Protein AF-A0A9X3PH48-F1 (afdb_monomer_lite)

Organism: NCBI:txid256034

Sequence (112 aa):
MTWWCRNSWGGSKFIERLAETASEAGARFCEVYLLDDRASIVRRFTERTRLAADPTHVDAGETLRDGEAGLTAYVDRIEELARLRPHATAIDCTPGDVEGTFRRLVGALDGE

Radius of gyration: 16.87 Å; chains: 1; bounding box: 32×38×45 Å

Foldseek 3Di:
DPPPPPDPDCPPVNLVVVCVVCVVVVHDDAAEAEDEDLVVQLVVQVVVVVVVPPPVNCVVVVVPPVRSVSSVVVNVVSVVVCVVCVRHHYFYDDPPPPVVSVVSVVCVVVVD

pLDDT: mean 74.16, std 17.78, range [25.83, 96.69]

Secondary structure (DSSP, 8-state):
---SSSS-S--HHHHHHHHHHHHHTTPPP--EEEE--HHHHHHHHHHHHHHTTSGGGHHHHHTTTTTHHHHHHHHHHHHHHHHT-TTSEEEE--TT-HHHHHHHHHHHHH--

S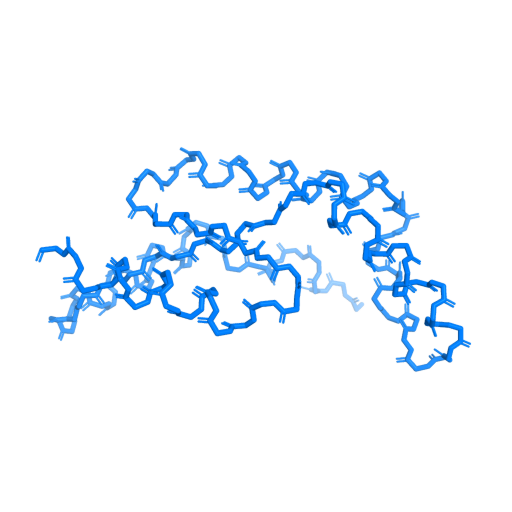tructure (mmCIF, N/CA/C/O backbone):
data_AF-A0A9X3PH48-F1
#
_entry.id   AF-A0A9X3PH48-F1
#
loop_
_atom_site.group_PDB
_atom_site.id
_atom_site.type_symbol
_atom_site.label_atom_id
_atom_site.label_alt_id
_atom_site.label_comp_id
_atom_site.label_asym_id
_atom_site.label_entity_id
_atom_site.label_seq_id
_atom_site.pdbx_PDB_ins_code
_atom_site.Cartn_x
_atom_site.Cartn_y
_atom_site.Cartn_z
_atom_site.occupancy
_atom_site.B_iso_or_equiv
_atom_site.auth_seq_id
_atom_site.auth_comp_id
_atom_site.auth_asym_id
_atom_site.auth_atom_id
_atom_site.pdbx_PDB_model_num
ATOM 1 N N . MET A 1 1 ? 14.692 26.455 -3.668 1.00 34.81 1 MET A N 1
ATOM 2 C CA . MET A 1 1 ? 13.354 25.829 -3.740 1.00 34.81 1 MET A CA 1
ATOM 3 C C . MET A 1 1 ? 13.558 24.332 -3.510 1.00 34.81 1 MET A C 1
ATOM 5 O O . MET A 1 1 ? 13.591 23.550 -4.440 1.00 34.81 1 MET A O 1
ATOM 9 N N . THR A 1 2 ? 13.878 23.964 -2.266 1.00 30.41 2 THR A N 1
ATOM 10 C CA . THR A 1 2 ? 14.633 22.730 -1.929 1.00 30.41 2 THR A CA 1
ATOM 11 C C . THR A 1 2 ? 13.962 21.931 -0.805 1.00 30.41 2 THR A C 1
ATOM 13 O O . THR A 1 2 ? 14.584 21.109 -0.144 1.00 30.41 2 THR A O 1
ATOM 16 N N . TRP A 1 3 ? 12.679 22.203 -0.564 1.00 25.83 3 TRP A N 1
ATOM 17 C CA . TRP A 1 3 ? 11.931 21.696 0.589 1.00 25.83 3 TRP A CA 1
ATOM 18 C C . TRP A 1 3 ? 11.192 20.372 0.328 1.00 25.83 3 TRP A C 1
ATOM 20 O O . TRP A 1 3 ? 10.769 19.717 1.274 1.00 25.83 3 TRP A O 1
ATOM 30 N N . TRP A 1 4 ? 11.066 19.951 -0.934 1.00 29.98 4 TRP A N 1
ATOM 31 C CA . TRP A 1 4 ? 10.192 18.838 -1.328 1.00 29.98 4 TRP A CA 1
ATOM 32 C C . TRP A 1 4 ? 10.828 17.442 -1.247 1.00 29.98 4 TRP A C 1
ATOM 34 O O . TRP A 1 4 ? 10.103 16.475 -1.054 1.00 29.98 4 TRP A O 1
ATOM 44 N N . CYS A 1 5 ? 12.160 17.310 -1.295 1.00 30.89 5 CYS A N 1
ATOM 45 C CA . CYS A 1 5 ? 12.820 15.991 -1.282 1.00 30.89 5 CYS A CA 1
ATOM 46 C C . CYS A 1 5 ? 13.202 15.459 0.105 1.00 30.89 5 CYS A C 1
ATOM 48 O O . CYS A 1 5 ? 13.747 14.362 0.194 1.00 30.89 5 CYS A O 1
ATOM 50 N N . ARG A 1 6 ? 12.965 16.202 1.196 1.00 36.66 6 ARG A N 1
ATOM 51 C CA . ARG A 1 6 ? 13.433 15.760 2.522 1.00 36.66 6 ARG A CA 1
ATOM 52 C C . ARG A 1 6 ? 12.369 15.059 3.374 1.00 36.66 6 ARG A C 1
ATOM 54 O O . ARG A 1 6 ? 12.775 14.361 4.290 1.00 36.66 6 ARG A O 1
ATOM 61 N N . ASN A 1 7 ? 11.065 15.192 3.076 1.00 38.19 7 ASN A N 1
ATOM 62 C CA . ASN A 1 7 ? 10.007 14.809 4.032 1.00 38.19 7 ASN A CA 1
ATOM 63 C C . ASN A 1 7 ? 8.649 14.295 3.471 1.00 38.19 7 ASN A C 1
ATOM 65 O O . ASN A 1 7 ? 7.704 14.202 4.249 1.00 38.19 7 ASN A O 1
ATOM 69 N N . SER A 1 8 ? 8.482 13.973 2.182 1.00 37.25 8 SER A N 1
ATOM 70 C CA . SER A 1 8 ? 7.135 13.818 1.574 1.00 37.25 8 SER A CA 1
ATOM 71 C C . SER A 1 8 ? 6.715 12.405 1.145 1.00 37.25 8 SER A C 1
ATOM 73 O O . SER A 1 8 ? 5.915 12.250 0.229 1.00 37.25 8 SER A O 1
ATOM 75 N N . TRP A 1 9 ? 7.165 11.368 1.845 1.00 41.81 9 TRP A N 1
ATOM 76 C CA . TRP A 1 9 ? 6.382 10.133 1.954 1.00 41.81 9 TRP A CA 1
ATOM 77 C C . TRP A 1 9 ? 6.174 9.891 3.440 1.00 41.81 9 TRP A C 1
ATOM 79 O O . TRP A 1 9 ? 7.140 9.956 4.199 1.00 41.81 9 TRP A O 1
ATOM 89 N N . GLY A 1 10 ? 4.923 9.703 3.862 1.00 49.47 10 GLY A N 1
ATOM 90 C CA . GLY A 1 10 ? 4.565 9.447 5.254 1.00 49.47 10 GLY A CA 1
ATOM 91 C C . GLY A 1 10 ? 5.413 8.312 5.817 1.00 49.47 10 GLY A C 1
ATOM 92 O O . GLY A 1 10 ? 5.171 7.148 5.526 1.00 49.47 10 GLY A O 1
ATOM 93 N N . GLY A 1 11 ? 6.463 8.660 6.562 1.00 62.28 11 GLY A N 1
ATOM 94 C CA . GLY A 1 11 ? 7.378 7.678 7.132 1.00 62.28 11 GLY A CA 1
ATOM 95 C C . GLY A 1 11 ? 6.695 6.840 8.210 1.00 62.28 11 GLY A C 1
ATOM 96 O O . GLY A 1 11 ? 5.569 7.135 8.605 1.00 62.28 11 GLY A O 1
ATOM 97 N N . SER A 1 12 ? 7.411 5.851 8.753 1.00 68.06 12 SER A N 1
ATOM 98 C CA . SER A 1 12 ? 6.937 4.991 9.856 1.00 68.06 12 SER A CA 1
ATOM 99 C C . SER A 1 12 ? 6.201 5.777 10.950 1.00 68.06 12 SER A C 1
ATOM 101 O O . SER A 1 12 ? 5.090 5.417 11.318 1.00 68.06 12 SER A O 1
ATOM 103 N N . LYS A 1 13 ? 6.749 6.935 11.351 1.00 75.81 13 LYS A N 1
ATOM 104 C CA . LYS A 1 13 ? 6.157 7.840 12.352 1.00 75.81 13 LYS A CA 1
ATOM 105 C C . LYS A 1 13 ? 4.798 8.427 11.966 1.00 75.81 13 LYS A C 1
ATOM 107 O O . LYS A 1 13 ? 3.973 8.685 12.831 1.00 75.81 13 LYS A O 1
ATOM 112 N N . PHE A 1 14 ? 4.569 8.696 10.684 1.00 82.25 14 PHE A N 1
ATOM 113 C CA . PHE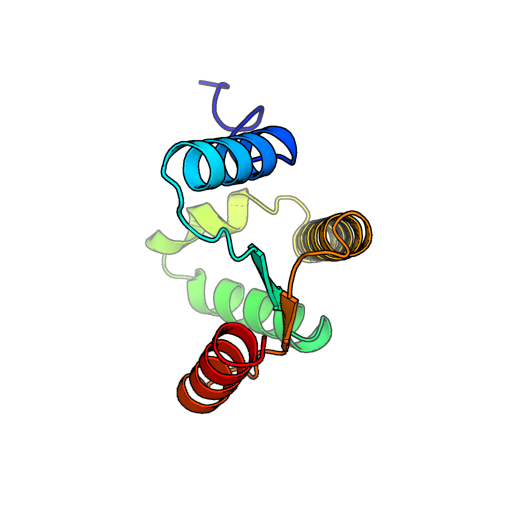 A 1 14 ? 3.273 9.180 10.211 1.00 82.25 14 PHE A CA 1
ATOM 114 C C . PHE A 1 14 ? 2.227 8.066 10.270 1.00 82.25 14 PHE A C 1
ATOM 116 O O . PHE A 1 14 ? 1.126 8.291 10.759 1.00 82.25 14 PHE A O 1
ATOM 123 N N . ILE A 1 15 ? 2.596 6.859 9.835 1.00 81.81 15 ILE A N 1
ATOM 124 C CA . ILE A 1 15 ? 1.722 5.683 9.895 1.00 81.81 15 ILE A CA 1
ATOM 125 C C . ILE A 1 15 ? 1.407 5.331 11.357 1.00 81.81 15 ILE A C 1
ATOM 127 O O . ILE A 1 15 ? 0.253 5.102 11.700 1.00 81.81 15 ILE A O 1
ATOM 131 N N . GLU A 1 16 ? 2.410 5.375 12.238 1.00 85.69 16 GLU A N 1
ATOM 132 C CA . GLU A 1 16 ? 2.241 5.232 13.691 1.00 85.69 16 GLU A CA 1
ATOM 133 C C . GLU A 1 16 ? 1.258 6.269 14.241 1.00 85.69 16 GLU A C 1
ATOM 135 O O . GLU A 1 16 ? 0.328 5.912 14.959 1.00 85.69 16 GLU A O 1
ATOM 140 N N . ARG A 1 17 ? 1.388 7.540 13.840 1.00 89.31 17 ARG A N 1
ATOM 141 C CA . ARG A 1 17 ? 0.473 8.589 14.298 1.00 89.31 17 ARG A CA 1
ATOM 142 C C . ARG A 1 17 ? -0.963 8.378 13.813 1.00 89.31 17 ARG A C 1
ATOM 144 O O . ARG A 1 17 ? -1.901 8.694 14.544 1.00 89.31 17 ARG A O 1
ATOM 151 N N . LEU A 1 18 ? -1.154 7.857 12.601 1.00 89.50 18 LEU A N 1
ATOM 152 C CA . LEU A 1 18 ? -2.481 7.490 12.099 1.00 89.50 18 LEU A CA 1
ATOM 153 C C . LEU A 1 18 ? -3.085 6.333 12.903 1.00 89.50 18 LEU A C 1
ATOM 155 O O . LEU A 1 18 ? -4.263 6.399 13.251 1.00 89.50 18 LEU A O 1
ATOM 159 N N . ALA A 1 19 ? -2.283 5.321 13.240 1.00 88.88 19 ALA A N 1
ATOM 160 C CA . ALA A 1 19 ? -2.713 4.204 14.075 1.00 88.88 19 ALA A CA 1
ATOM 161 C C . ALA A 1 19 ? -3.105 4.664 15.490 1.00 88.88 19 ALA A C 1
ATOM 163 O O . ALA A 1 19 ? -4.171 4.294 15.980 1.00 88.88 19 ALA A O 1
ATOM 164 N N . GLU A 1 20 ? -2.301 5.534 16.112 1.00 92.56 20 GLU A N 1
ATOM 165 C CA . GLU A 1 20 ? -2.634 6.166 17.396 1.00 92.56 20 GLU A CA 1
ATOM 166 C C . GLU A 1 20 ? -3.950 6.941 17.310 1.00 92.56 20 GLU A C 1
ATOM 168 O O . GLU A 1 20 ? -4.840 6.743 18.131 1.00 92.56 20 GLU A O 1
ATOM 173 N N . THR A 1 21 ? -4.110 7.775 16.280 1.00 94.88 21 THR A N 1
ATOM 174 C CA . THR A 1 21 ? -5.318 8.595 16.097 1.00 94.88 21 THR A CA 1
ATOM 175 C C . THR A 1 21 ? -6.566 7.727 15.916 1.00 94.88 21 THR A C 1
ATOM 177 O O . THR A 1 21 ? -7.618 8.026 16.477 1.00 94.88 21 THR A O 1
ATOM 180 N N . ALA A 1 22 ? -6.465 6.636 15.153 1.00 92.81 22 ALA A N 1
ATOM 181 C CA . ALA A 1 22 ? -7.558 5.683 15.001 1.00 92.81 22 ALA A CA 1
ATOM 182 C C . ALA A 1 22 ? -7.912 5.029 16.345 1.00 92.81 22 ALA A C 1
ATOM 184 O O . ALA A 1 22 ? -9.085 4.994 16.712 1.00 92.81 22 ALA A O 1
ATOM 185 N N . SER A 1 23 ? -6.905 4.604 17.116 1.00 92.69 23 SER A N 1
ATOM 186 C CA . SER A 1 23 ? -7.106 4.032 18.449 1.00 92.69 23 SER A CA 1
ATOM 187 C C . SER A 1 23 ? -7.759 5.022 19.418 1.00 92.69 23 SER A C 1
ATOM 189 O O . SER A 1 23 ? -8.669 4.639 20.149 1.00 92.69 23 SER A O 1
ATOM 191 N N . GLU A 1 24 ? -7.331 6.288 19.425 1.00 96.69 24 GLU A N 1
ATOM 192 C CA . GLU A 1 24 ? -7.916 7.358 20.249 1.00 96.69 24 GLU A CA 1
ATOM 193 C C . GLU A 1 24 ? -9.396 7.599 19.905 1.00 96.69 24 GLU A C 1
ATOM 195 O O . GLU A 1 24 ? -10.205 7.889 20.786 1.00 96.69 24 GLU A O 1
ATOM 200 N N . ALA A 1 25 ? -9.767 7.431 18.634 1.00 96.12 25 ALA A N 1
ATOM 201 C CA . ALA A 1 25 ? -11.139 7.558 18.152 1.00 96.12 25 ALA A CA 1
ATOM 202 C C . ALA A 1 25 ? -11.985 6.278 18.315 1.00 96.12 25 ALA A C 1
ATOM 204 O O . ALA A 1 25 ? -13.160 6.278 17.944 1.00 96.12 25 ALA A O 1
ATOM 205 N N . GLY A 1 26 ? -11.415 5.182 18.831 1.00 94.31 26 GLY A N 1
ATOM 206 C CA . GLY A 1 26 ? -12.086 3.879 18.898 1.00 94.31 26 GLY A CA 1
ATOM 207 C C . GLY A 1 26 ? -12.312 3.227 17.526 1.00 94.31 26 GLY A C 1
ATOM 208 O O . GLY A 1 26 ? -13.191 2.380 17.382 1.00 94.31 26 GLY A O 1
ATOM 209 N N . ALA A 1 27 ? -11.548 3.633 16.512 1.00 93.62 27 ALA A N 1
ATOM 210 C CA . ALA A 1 27 ? -11.584 3.078 15.167 1.00 93.62 27 ALA A CA 1
ATOM 211 C C . ALA A 1 27 ? -10.491 2.018 14.969 1.00 93.62 27 ALA A C 1
ATOM 213 O O . ALA A 1 27 ? -9.414 2.074 15.566 1.00 93.62 27 ALA A O 1
ATOM 214 N N . ARG A 1 28 ? -10.746 1.068 14.064 1.00 90.12 28 ARG A N 1
ATOM 215 C CA . ARG A 1 28 ? -9.742 0.095 13.619 1.00 90.12 28 ARG A CA 1
ATOM 216 C C . ARG A 1 28 ? -8.827 0.733 12.574 1.00 90.12 28 ARG A C 1
ATOM 218 O O . ARG A 1 28 ? -9.309 1.279 11.582 1.00 90.12 28 ARG A O 1
ATOM 225 N N . PHE A 1 29 ? -7.515 0.619 12.766 1.00 90.62 29 PHE A N 1
ATOM 226 C CA . PHE A 1 29 ? -6.524 1.000 11.761 1.00 90.62 29 PHE A CA 1
ATOM 227 C C . PHE A 1 29 ? -6.125 -0.218 10.928 1.00 90.62 29 PHE A C 1
ATOM 229 O O . PHE A 1 29 ? -5.612 -1.190 11.473 1.00 90.62 29 PHE A O 1
ATOM 236 N N . CYS A 1 30 ? -6.354 -0.162 9.616 1.00 89.94 30 CYS A N 1
ATOM 237 C CA . CYS A 1 30 ? -5.965 -1.219 8.684 1.00 89.94 30 CYS A CA 1
ATOM 238 C C . CYS A 1 30 ? -4.815 -0.712 7.811 1.00 89.94 30 CYS A C 1
ATOM 240 O O . CYS A 1 30 ? -5.011 0.174 6.978 1.00 89.94 30 CYS A O 1
ATOM 242 N N . GLU A 1 31 ? -3.619 -1.263 8.002 1.00 89.31 31 GLU A N 1
ATOM 243 C CA . GLU A 1 31 ? -2.461 -0.951 7.167 1.00 89.31 31 GLU A CA 1
ATOM 244 C C . GLU A 1 31 ? -2.393 -1.944 6.002 1.00 89.31 31 GLU A C 1
ATOM 246 O O . GLU A 1 31 ? -2.301 -3.150 6.226 1.00 89.31 31 GLU A O 1
ATOM 251 N N . VAL A 1 32 ? -2.451 -1.449 4.762 1.00 89.25 32 VAL A N 1
ATOM 252 C CA . VAL A 1 32 ? -2.491 -2.292 3.559 1.00 89.25 32 VAL A CA 1
ATOM 253 C C . VAL A 1 32 ? -1.400 -1.884 2.574 1.00 89.25 32 VAL A C 1
ATOM 255 O O . VAL A 1 32 ? -1.307 -0.718 2.189 1.00 89.25 32 VAL A O 1
ATOM 258 N N . TYR A 1 33 ? -0.620 -2.864 2.119 1.00 86.12 33 TYR A N 1
ATOM 259 C CA . TYR A 1 33 ? 0.380 -2.719 1.064 1.00 86.12 33 TYR A CA 1
ATOM 260 C C . TYR A 1 33 ? -0.113 -3.382 -0.216 1.00 86.12 33 TYR A C 1
ATOM 262 O O . TYR A 1 33 ? -0.381 -4.579 -0.238 1.00 86.12 33 TYR A O 1
ATOM 270 N N . LEU A 1 34 ? -0.197 -2.609 -1.296 1.00 85.75 34 LEU A N 1
ATOM 271 C CA . LEU A 1 34 ? -0.478 -3.127 -2.630 1.00 85.75 34 LEU A CA 1
ATOM 272 C C . LEU A 1 34 ? 0.846 -3.471 -3.308 1.00 85.75 34 LEU A C 1
ATOM 274 O O . LEU A 1 34 ? 1.625 -2.575 -3.641 1.00 85.75 34 LEU A O 1
ATOM 278 N N . LEU A 1 35 ? 1.105 -4.763 -3.476 1.00 84.00 35 LEU A N 1
ATOM 279 C CA . LEU A 1 35 ? 2.328 -5.273 -4.083 1.00 84.00 35 LEU A CA 1
ATOM 280 C C . LEU A 1 35 ? 2.049 -5.712 -5.517 1.00 84.00 35 LEU A C 1
ATOM 282 O O . LEU A 1 35 ? 0.985 -6.231 -5.827 1.00 84.00 35 LEU A O 1
ATOM 286 N N . ASP A 1 36 ? 3.009 -5.491 -6.400 1.00 81.88 36 ASP A N 1
ATOM 287 C CA . ASP A 1 36 ? 3.012 -6.047 -7.751 1.00 81.88 36 ASP A CA 1
ATOM 288 C C . ASP A 1 36 ? 4.369 -6.713 -7.963 1.00 81.88 36 ASP A C 1
ATOM 290 O O . ASP A 1 36 ? 5.339 -6.410 -7.258 1.00 81.88 36 ASP A O 1
ATOM 294 N N . ASP A 1 37 ? 4.452 -7.627 -8.921 1.00 80.44 37 ASP A N 1
ATOM 295 C CA . ASP A 1 37 ? 5.715 -8.280 -9.201 1.00 80.44 37 ASP A CA 1
ATOM 296 C C . ASP A 1 37 ? 6.716 -7.271 -9.785 1.00 80.44 37 ASP A C 1
ATOM 298 O O . ASP A 1 37 ? 6.383 -6.365 -10.560 1.00 80.44 37 ASP A O 1
ATOM 302 N N . ARG A 1 38 ? 7.985 -7.423 -9.400 1.00 77.19 38 ARG A N 1
ATOM 303 C CA . ARG A 1 38 ? 9.061 -6.513 -9.808 1.00 77.19 38 ARG A CA 1
ATOM 304 C C . ARG A 1 38 ? 9.153 -6.364 -11.325 1.00 77.19 38 ARG A C 1
ATOM 306 O O . ARG A 1 38 ? 9.378 -5.258 -11.815 1.00 77.19 38 ARG A O 1
ATOM 313 N N . ALA A 1 39 ? 8.986 -7.456 -12.071 1.00 77.44 39 ALA A N 1
ATOM 314 C CA . ALA A 1 39 ? 9.103 -7.431 -13.523 1.00 77.44 39 ALA A CA 1
ATOM 315 C C . ALA A 1 39 ? 7.958 -6.625 -14.158 1.00 77.44 39 ALA A C 1
ATOM 317 O O . ALA A 1 39 ? 8.190 -5.845 -15.083 1.00 77.44 39 ALA A O 1
ATOM 318 N N . SER A 1 40 ? 6.742 -6.738 -13.623 1.00 78.50 40 SER A N 1
ATOM 319 C CA . SER A 1 40 ? 5.583 -5.935 -14.006 1.00 78.50 40 SER A CA 1
ATOM 320 C C . SER A 1 40 ? 5.774 -4.455 -13.673 1.00 78.50 40 SER A C 1
ATOM 322 O O . SER A 1 40 ? 5.491 -3.602 -14.520 1.00 78.50 40 SER A O 1
ATOM 324 N N . ILE A 1 41 ? 6.308 -4.126 -12.492 1.00 79.44 41 ILE A N 1
ATOM 325 C CA . ILE A 1 41 ? 6.599 -2.739 -12.096 1.00 79.44 41 ILE A CA 1
ATOM 326 C C . ILE A 1 41 ? 7.594 -2.094 -13.071 1.00 79.44 41 ILE A C 1
ATOM 328 O O . ILE A 1 41 ? 7.317 -1.016 -13.606 1.00 79.44 41 ILE A O 1
ATOM 332 N N . VAL A 1 42 ? 8.712 -2.771 -13.357 1.00 77.62 42 VAL A N 1
ATOM 333 C CA . VAL A 1 42 ? 9.740 -2.281 -14.292 1.00 77.62 42 VAL A CA 1
ATOM 334 C C . VAL A 1 42 ? 9.167 -2.132 -15.697 1.00 77.62 42 VAL A C 1
ATOM 336 O O . VAL A 1 42 ? 9.269 -1.060 -16.293 1.00 77.62 42 VAL A O 1
ATOM 339 N N . ARG A 1 43 ? 8.477 -3.160 -16.207 1.00 79.56 43 ARG A N 1
ATOM 340 C CA . ARG A 1 43 ? 7.857 -3.125 -17.537 1.00 79.56 43 ARG A CA 1
ATOM 341 C C . ARG A 1 43 ? 6.897 -1.944 -17.681 1.00 79.56 43 ARG A C 1
ATOM 343 O O . ARG A 1 43 ? 6.994 -1.203 -18.657 1.00 79.56 43 ARG A O 1
ATOM 350 N N . ARG A 1 44 ? 6.000 -1.729 -16.712 1.00 76.25 44 ARG A N 1
ATOM 351 C CA . ARG A 1 44 ? 5.022 -0.627 -16.748 1.00 76.25 44 ARG A CA 1
ATOM 352 C C . ARG A 1 44 ? 5.681 0.737 -16.624 1.00 76.25 44 ARG A C 1
ATOM 354 O O . ARG A 1 44 ? 5.212 1.689 -17.243 1.00 76.25 44 ARG A O 1
ATOM 361 N N . PHE A 1 45 ? 6.760 0.846 -15.857 1.00 75.56 45 PHE A N 1
ATOM 362 C CA . PHE A 1 45 ? 7.542 2.072 -15.807 1.00 75.56 45 PHE A CA 1
ATOM 363 C C . PHE A 1 45 ? 8.183 2.381 -17.163 1.00 75.56 45 PHE A C 1
ATOM 365 O O . PHE A 1 45 ? 8.073 3.509 -17.647 1.00 75.56 45 PHE A O 1
ATOM 372 N N . THR A 1 46 ? 8.779 1.383 -17.820 1.00 72.00 46 THR A N 1
ATOM 373 C CA . THR A 1 46 ? 9.337 1.533 -19.169 1.00 72.00 46 THR A CA 1
ATOM 374 C C . THR A 1 46 ? 8.252 1.878 -20.190 1.00 72.00 46 THR A C 1
ATOM 376 O O . THR A 1 46 ? 8.444 2.784 -20.997 1.00 72.00 46 THR A O 1
ATOM 379 N N . GLU A 1 47 ? 7.100 1.203 -20.152 1.00 73.75 47 GLU A N 1
ATOM 380 C CA . GLU A 1 47 ? 5.956 1.477 -21.032 1.00 73.75 47 GLU A CA 1
ATOM 381 C C . GLU A 1 47 ? 5.411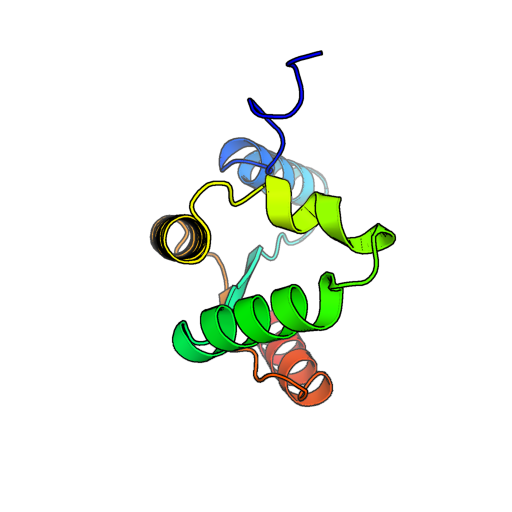 2.894 -20.824 1.00 73.75 47 GLU A C 1
ATOM 383 O O . GLU A 1 47 ? 5.263 3.635 -21.793 1.00 73.75 47 GLU A O 1
ATOM 388 N N . ARG A 1 48 ? 5.194 3.321 -19.573 1.00 71.00 48 ARG A N 1
ATOM 389 C CA . ARG A 1 48 ? 4.757 4.689 -19.255 1.00 71.00 48 ARG A CA 1
ATOM 390 C C . ARG A 1 48 ? 5.779 5.732 -19.674 1.00 71.00 48 ARG A C 1
ATOM 392 O O . ARG A 1 48 ? 5.381 6.739 -20.234 1.00 71.00 48 ARG A O 1
ATOM 399 N N . THR A 1 49 ? 7.069 5.492 -19.451 1.00 66.62 49 THR A N 1
ATOM 400 C CA . THR A 1 49 ? 8.137 6.418 -19.861 1.00 66.62 49 THR A CA 1
ATOM 401 C C . THR A 1 49 ? 8.231 6.526 -21.387 1.00 66.62 49 THR A C 1
ATOM 403 O O . THR A 1 49 ? 8.438 7.615 -21.911 1.00 66.62 49 THR A O 1
ATOM 406 N N . ARG A 1 50 ? 8.011 5.426 -22.123 1.00 64.12 50 ARG A N 1
ATOM 407 C CA . ARG A 1 50 ? 7.939 5.434 -23.597 1.00 64.12 50 ARG A CA 1
ATOM 408 C C . ARG A 1 50 ? 6.706 6.171 -24.125 1.00 64.12 50 ARG A C 1
ATOM 410 O O . ARG A 1 50 ? 6.801 6.846 -25.144 1.00 64.12 50 ARG A O 1
ATOM 417 N N . LEU A 1 51 ? 5.565 6.037 -23.449 1.00 62.28 51 LEU A N 1
ATOM 418 C CA . LEU A 1 51 ? 4.318 6.732 -23.793 1.00 62.28 51 LEU A CA 1
ATOM 419 C C . LEU A 1 51 ? 4.320 8.204 -23.343 1.00 62.28 51 LEU A C 1
ATOM 421 O O . LEU A 1 51 ? 3.638 9.027 -23.943 1.00 62.28 51 LEU A O 1
ATOM 425 N N . ALA A 1 52 ? 5.130 8.553 -22.341 1.00 57.81 52 ALA A N 1
ATOM 426 C CA . ALA A 1 52 ? 5.343 9.903 -21.816 1.00 57.81 52 ALA A CA 1
ATOM 427 C C . ALA A 1 52 ? 6.189 10.812 -22.732 1.00 57.81 52 ALA A C 1
ATOM 429 O O . ALA A 1 52 ? 6.715 11.822 -22.275 1.00 57.81 52 ALA A O 1
ATOM 430 N N . ALA A 1 53 ? 6.287 10.506 -24.031 1.00 52.31 53 ALA A N 1
ATOM 431 C CA . ALA A 1 53 ? 6.807 11.438 -25.035 1.00 52.31 53 ALA A CA 1
ATOM 432 C C . ALA A 1 53 ? 5.925 12.701 -25.196 1.00 52.31 53 ALA A C 1
ATOM 434 O O . ALA A 1 53 ? 6.301 13.626 -25.914 1.00 52.31 53 ALA A O 1
ATOM 435 N N . ASP A 1 54 ? 4.769 12.751 -24.523 1.00 53.50 54 ASP A N 1
ATOM 436 C CA . ASP A 1 54 ? 4.000 13.971 -24.297 1.00 53.50 54 ASP A CA 1
ATOM 437 C C . ASP A 1 54 ? 4.680 14.832 -23.203 1.00 53.50 54 ASP A C 1
ATOM 439 O O . ASP A 1 54 ? 4.852 14.364 -22.069 1.00 53.50 54 ASP A O 1
ATOM 443 N N . PRO A 1 55 ? 5.069 16.088 -23.500 1.00 52.12 55 PRO A N 1
ATOM 444 C CA . PRO A 1 55 ? 5.829 16.954 -22.594 1.00 52.12 55 PRO A CA 1
ATOM 445 C C . PRO A 1 55 ? 5.137 17.238 -21.247 1.00 52.12 55 PRO A C 1
ATOM 447 O O . PRO A 1 55 ? 5.777 17.730 -20.320 1.00 52.12 55 PRO A O 1
ATOM 450 N N . THR A 1 56 ? 3.860 16.881 -21.093 1.00 53.28 56 THR A N 1
ATOM 451 C CA . THR A 1 56 ? 3.098 17.011 -19.843 1.00 53.28 56 THR A CA 1
ATOM 452 C C . THR A 1 56 ? 3.380 15.886 -18.823 1.00 53.28 56 THR A C 1
ATOM 454 O O . THR A 1 56 ? 2.880 15.928 -17.699 1.00 53.28 56 THR A O 1
ATOM 457 N N . HIS A 1 57 ? 4.173 14.863 -19.175 1.00 50.69 57 HIS A N 1
ATOM 458 C CA . HIS A 1 57 ? 4.515 13.716 -18.305 1.00 50.69 57 HIS A CA 1
ATOM 459 C C . HIS A 1 57 ? 5.986 13.655 -17.859 1.00 50.69 57 HIS A C 1
ATOM 461 O O . HIS A 1 57 ? 6.392 12.716 -17.169 1.00 50.69 57 HIS A O 1
ATOM 467 N N . VAL A 1 58 ? 6.773 14.676 -18.201 1.00 51.16 58 VAL A N 1
ATOM 468 C CA . VAL A 1 58 ? 8.217 14.766 -17.921 1.00 51.16 58 VAL A CA 1
ATOM 469 C C . VAL A 1 58 ? 8.521 14.809 -16.412 1.00 51.16 58 VAL A C 1
ATOM 471 O O . VAL A 1 58 ? 9.551 14.303 -15.974 1.00 51.16 58 VAL A O 1
ATOM 474 N N . ASP A 1 59 ? 7.579 15.283 -15.594 1.00 49.59 59 ASP A N 1
ATOM 475 C CA . ASP A 1 59 ? 7.774 15.496 -14.151 1.00 49.59 59 ASP A CA 1
ATOM 476 C C . ASP A 1 59 ? 7.928 14.182 -13.346 1.00 49.59 59 ASP A C 1
ATOM 478 O O . ASP A 1 59 ? 8.646 14.112 -12.347 1.00 49.59 59 ASP A O 1
ATOM 482 N N . ALA A 1 60 ? 7.335 13.077 -13.822 1.00 49.81 60 ALA A N 1
ATOM 483 C CA . ALA A 1 60 ? 7.540 11.753 -13.221 1.00 49.81 60 ALA A CA 1
ATOM 484 C C . ALA A 1 60 ? 8.894 11.126 -13.611 1.00 49.81 60 ALA A C 1
ATOM 486 O O . ALA A 1 60 ? 9.435 10.315 -12.858 1.00 49.81 60 ALA A O 1
ATOM 487 N N . GLY A 1 61 ? 9.451 11.510 -14.766 1.00 48.62 61 GLY A N 1
ATOM 488 C CA . GLY A 1 61 ? 10.768 11.065 -15.229 1.00 48.62 61 GLY A CA 1
ATOM 489 C C . GLY A 1 61 ? 11.914 11.710 -14.447 1.00 48.62 61 GLY A C 1
ATOM 490 O O . GLY A 1 61 ? 12.902 11.045 -14.145 1.00 48.62 61 GLY A O 1
ATOM 491 N N . GLU A 1 62 ? 11.762 12.970 -14.028 1.00 49.97 62 GLU A N 1
ATOM 492 C CA . GLU A 1 62 ? 12.797 13.684 -13.263 1.00 49.97 62 GLU A CA 1
ATOM 493 C C . GLU A 1 62 ? 13.009 13.141 -11.840 1.00 49.97 62 GLU A C 1
ATOM 495 O O . GLU A 1 62 ? 14.094 13.300 -11.272 1.00 49.97 62 GLU A O 1
ATOM 500 N N . THR A 1 63 ? 12.011 12.451 -11.274 1.00 51.50 63 THR A N 1
ATOM 501 C CA . THR A 1 63 ? 12.124 11.797 -9.954 1.00 51.50 63 THR A CA 1
ATOM 502 C C . THR A 1 63 ? 13.054 10.576 -9.998 1.00 51.50 63 THR A C 1
ATOM 504 O O . THR A 1 63 ? 13.643 10.203 -8.985 1.00 51.50 63 THR A O 1
ATOM 507 N N . LEU A 1 64 ? 13.262 9.991 -11.180 1.00 54.78 64 LEU A N 1
ATOM 508 C CA . LEU A 1 64 ? 14.176 8.878 -11.414 1.00 54.78 64 LEU A CA 1
ATOM 509 C C . LEU A 1 64 ? 15.307 9.332 -12.337 1.00 54.78 64 LEU A C 1
ATOM 511 O O . LEU A 1 64 ? 15.435 8.851 -13.459 1.00 54.78 64 LEU A O 1
ATOM 515 N N . ARG A 1 65 ? 16.171 10.236 -11.853 1.00 54.72 65 ARG A N 1
ATOM 516 C CA . ARG A 1 65 ? 17.414 10.599 -12.571 1.00 54.72 65 ARG A CA 1
ATOM 517 C C . ARG A 1 65 ? 18.267 9.377 -12.944 1.00 54.72 65 ARG A C 1
ATOM 519 O O . ARG A 1 65 ? 18.999 9.442 -13.924 1.00 54.72 65 ARG A O 1
ATOM 526 N N . ASP A 1 66 ? 18.105 8.273 -12.211 1.00 59.66 66 ASP A N 1
ATOM 527 C CA . ASP A 1 66 ? 18.811 7.002 -12.410 1.00 59.66 66 ASP A CA 1
ATOM 528 C C . ASP A 1 66 ? 17.974 5.940 -13.166 1.00 59.66 66 ASP A C 1
ATOM 530 O O . ASP A 1 66 ? 18.376 4.778 -13.265 1.00 59.66 66 ASP A O 1
ATOM 534 N N . GLY A 1 67 ? 16.790 6.302 -13.682 1.00 70.12 67 GLY A N 1
ATOM 535 C CA . GLY A 1 67 ? 15.921 5.418 -14.465 1.00 70.12 67 GLY A CA 1
ATOM 536 C C . GLY A 1 67 ? 15.514 4.135 -13.727 1.00 70.12 67 GLY A C 1
ATOM 537 O O . GLY A 1 67 ? 14.991 4.172 -12.613 1.00 70.12 67 GLY A O 1
ATOM 538 N N . GLU A 1 68 ? 15.752 2.981 -14.355 1.00 72.06 68 GLU A N 1
ATOM 539 C CA . GLU A 1 68 ? 15.424 1.649 -13.823 1.00 72.06 68 GLU A CA 1
ATOM 540 C C . GLU A 1 68 ? 16.145 1.322 -12.502 1.00 72.06 68 GLU A C 1
ATOM 542 O O . GLU A 1 68 ? 15.572 0.659 -11.633 1.00 72.06 68 GLU A O 1
ATOM 547 N N . ALA A 1 69 ? 17.368 1.827 -12.304 1.00 75.44 69 ALA A N 1
ATOM 548 C CA . ALA A 1 69 ? 18.121 1.614 -11.067 1.00 75.44 69 ALA A CA 1
ATOM 549 C C . ALA A 1 69 ? 17.465 2.332 -9.877 1.00 75.44 69 ALA A C 1
ATOM 551 O O . ALA A 1 69 ? 17.346 1.763 -8.792 1.00 75.44 69 ALA A O 1
ATOM 552 N N . GLY A 1 70 ? 16.963 3.552 -10.096 1.00 73.44 70 GLY A N 1
ATOM 553 C CA . GLY A 1 70 ? 16.204 4.282 -9.081 1.00 73.44 70 GLY A CA 1
ATOM 554 C C . GLY A 1 70 ? 14.867 3.607 -8.757 1.00 73.44 70 GLY A C 1
ATOM 555 O O . GLY A 1 70 ? 14.47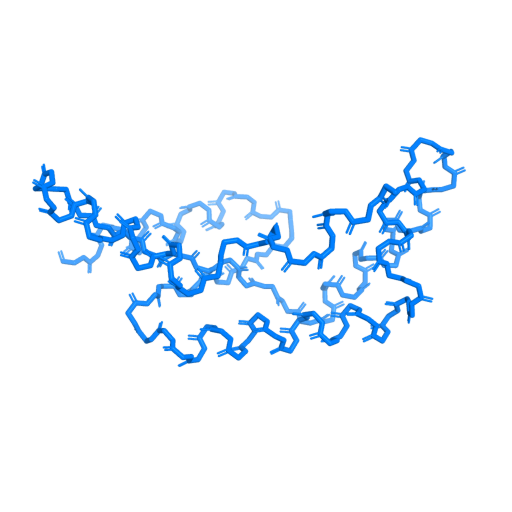0 3.554 -7.594 1.00 73.44 70 GLY A O 1
ATOM 556 N N . LEU A 1 71 ? 14.194 3.036 -9.764 1.00 75.94 71 LEU A N 1
ATOM 557 C CA . LEU A 1 71 ? 12.947 2.295 -9.565 1.00 75.94 71 LEU A CA 1
ATOM 558 C C . LEU A 1 71 ? 13.191 1.022 -8.755 1.00 75.94 71 LEU A C 1
ATOM 560 O O . LEU A 1 71 ? 12.446 0.735 -7.825 1.00 75.94 71 LEU A O 1
ATOM 564 N N . THR A 1 72 ? 14.261 0.298 -9.073 1.00 78.62 72 THR A N 1
ATOM 565 C CA . THR A 1 72 ? 14.697 -0.886 -8.327 1.00 78.62 72 THR A CA 1
ATOM 566 C C . THR A 1 72 ? 14.958 -0.544 -6.862 1.00 78.62 72 THR A C 1
ATOM 568 O O . THR A 1 72 ? 14.370 -1.170 -5.985 1.00 78.62 72 THR A O 1
ATOM 571 N N . ALA A 1 73 ? 15.733 0.509 -6.589 1.00 80.12 73 ALA A N 1
ATOM 572 C CA . ALA A 1 73 ? 16.000 0.957 -5.222 1.00 80.12 73 ALA A CA 1
ATOM 573 C C . ALA A 1 73 ? 14.723 1.393 -4.476 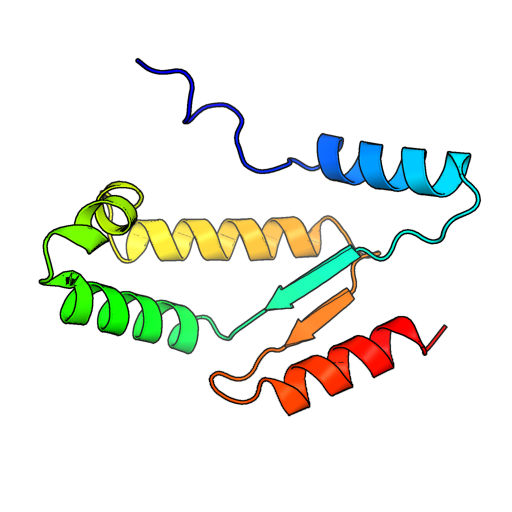1.00 80.12 73 ALA A C 1
ATOM 575 O O . ALA A 1 73 ? 14.618 1.242 -3.258 1.00 80.12 73 ALA A O 1
ATOM 576 N N . TYR A 1 74 ? 13.739 1.937 -5.195 1.00 76.75 74 TYR A N 1
ATOM 577 C CA . TYR A 1 74 ? 12.445 2.299 -4.627 1.00 76.75 74 TYR A CA 1
ATOM 578 C C . TYR A 1 74 ? 11.597 1.064 -4.285 1.00 76.75 74 TYR A C 1
ATOM 580 O O . TYR A 1 74 ? 11.032 1.004 -3.192 1.00 76.75 74 TYR A O 1
ATOM 588 N N . VAL A 1 75 ? 11.563 0.059 -5.167 1.00 80.00 75 VAL A N 1
ATOM 589 C CA . VAL A 1 75 ? 10.908 -1.234 -4.903 1.00 80.00 75 VAL A CA 1
ATOM 590 C C . VAL A 1 75 ? 11.556 -1.924 -3.700 1.00 80.00 75 VAL A C 1
ATOM 592 O O . VAL A 1 75 ? 10.840 -2.305 -2.777 1.00 80.00 75 VAL A O 1
ATOM 595 N N . ASP A 1 76 ? 12.891 -1.983 -3.640 1.00 82.44 76 ASP A N 1
ATOM 596 C CA . ASP A 1 76 ? 13.631 -2.561 -2.506 1.00 82.44 76 ASP A CA 1
ATOM 597 C C . ASP A 1 76 ? 13.248 -1.889 -1.177 1.00 82.44 76 ASP A C 1
ATOM 599 O O . ASP A 1 76 ? 13.098 -2.543 -0.144 1.00 82.44 76 ASP A O 1
ATOM 603 N N . ARG A 1 77 ? 13.051 -0.566 -1.197 1.00 79.69 77 ARG A N 1
ATOM 604 C CA . ARG A 1 77 ? 12.656 0.203 -0.013 1.00 79.69 77 ARG A CA 1
ATOM 605 C C . ARG A 1 77 ? 11.234 -0.106 0.447 1.00 79.69 77 ARG A C 1
ATOM 607 O O . ARG A 1 77 ? 10.994 -0.131 1.652 1.00 79.69 77 ARG A O 1
ATOM 614 N N . ILE A 1 78 ? 10.299 -0.305 -0.483 1.00 77.56 78 ILE A N 1
ATOM 615 C CA . ILE A 1 78 ? 8.918 -0.690 -0.15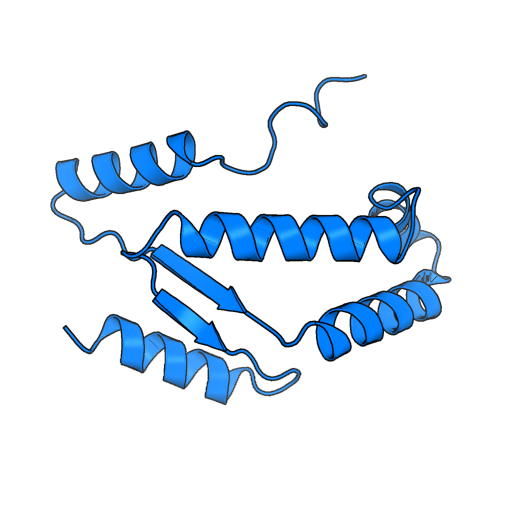8 1.00 77.56 78 ILE A CA 1
ATOM 616 C C . ILE A 1 78 ? 8.888 -2.109 0.406 1.00 77.56 78 ILE A C 1
ATOM 618 O O . ILE A 1 78 ? 8.250 -2.331 1.432 1.00 77.56 78 ILE A O 1
ATOM 622 N N . GLU A 1 79 ? 9.608 -3.045 -0.216 1.00 79.25 79 GLU A N 1
ATOM 623 C CA . GLU A 1 79 ? 9.729 -4.420 0.280 1.00 79.25 79 GLU A CA 1
ATOM 624 C C . GLU A 1 79 ? 10.320 -4.450 1.699 1.00 79.25 79 GLU A C 1
ATOM 626 O O . GLU A 1 79 ? 9.818 -5.161 2.569 1.00 79.25 79 GLU A O 1
ATOM 631 N N . GLU A 1 80 ? 11.349 -3.641 1.969 1.00 81.69 80 GLU A N 1
ATOM 632 C CA . GLU A 1 80 ? 11.924 -3.518 3.310 1.00 81.69 80 GLU A CA 1
ATOM 633 C C . GLU A 1 80 ? 10.941 -2.906 4.314 1.00 81.69 80 GLU A C 1
ATOM 635 O O . GLU A 1 80 ? 10.807 -3.405 5.431 1.00 81.69 80 GLU A O 1
ATOM 640 N N . LEU A 1 81 ? 10.205 -1.860 3.927 1.00 76.88 81 LEU A N 1
ATOM 641 C CA . LEU A 1 81 ? 9.199 -1.255 4.800 1.00 76.88 81 LEU A CA 1
ATOM 642 C C . LEU A 1 81 ? 8.080 -2.247 5.144 1.00 76.88 81 LEU A C 1
ATOM 644 O O . LEU A 1 81 ? 7.676 -2.318 6.303 1.00 76.88 81 LEU A O 1
ATOM 648 N N . ALA A 1 82 ? 7.627 -3.039 4.170 1.00 77.62 82 ALA A N 1
ATOM 649 C CA . ALA A 1 82 ? 6.631 -4.082 4.387 1.00 77.62 82 ALA A CA 1
ATOM 650 C C . ALA A 1 82 ? 7.147 -5.160 5.360 1.00 77.62 82 ALA A C 1
ATOM 652 O O . ALA A 1 82 ? 6.427 -5.554 6.277 1.00 77.62 82 ALA A O 1
ATOM 653 N N . ARG A 1 83 ? 8.417 -5.582 5.239 1.00 79.38 83 ARG A N 1
ATOM 654 C CA . ARG A 1 83 ? 9.040 -6.537 6.181 1.00 79.38 83 ARG A CA 1
ATOM 655 C C . ARG A 1 83 ? 9.081 -6.024 7.619 1.00 79.38 83 ARG A C 1
ATOM 657 O O . ARG A 1 83 ? 8.901 -6.805 8.550 1.00 79.38 83 ARG A O 1
ATOM 664 N N . LEU A 1 84 ? 9.320 -4.729 7.810 1.00 82.25 84 LEU A N 1
ATOM 665 C CA . LEU A 1 84 ? 9.403 -4.114 9.138 1.00 82.25 84 LEU A CA 1
ATOM 666 C C . LEU A 1 84 ? 8.032 -3.915 9.804 1.00 82.25 84 LEU A C 1
ATOM 668 O O . LEU A 1 84 ? 7.978 -3.497 10.962 1.00 82.25 84 LEU A O 1
ATOM 672 N N . ARG A 1 85 ? 6.926 -4.196 9.102 1.00 80.19 85 ARG A N 1
ATOM 673 C CA . ARG A 1 85 ? 5.560 -3.923 9.568 1.00 80.19 85 ARG A CA 1
ATOM 674 C C . ARG A 1 85 ? 4.685 -5.174 9.454 1.00 80.19 85 ARG A C 1
ATOM 676 O O . ARG A 1 85 ? 3.763 -5.212 8.647 1.00 80.19 85 ARG A O 1
ATOM 683 N N . PRO A 1 86 ? 4.926 -6.193 10.301 1.00 74.44 86 PRO A N 1
ATOM 684 C CA . PRO A 1 86 ? 4.254 -7.494 10.208 1.00 74.44 86 PRO A CA 1
ATOM 685 C C . PRO A 1 86 ? 2.740 -7.442 10.465 1.00 74.44 86 PRO A C 1
ATOM 687 O O . PRO A 1 86 ? 2.041 -8.405 10.174 1.00 74.44 86 PRO A O 1
ATOM 690 N N . HIS A 1 87 ? 2.230 -6.338 11.018 1.00 78.00 87 HIS A N 1
ATOM 691 C CA . HIS A 1 87 ? 0.795 -6.113 11.216 1.00 78.00 87 HIS A CA 1
ATOM 692 C C . HIS A 1 87 ? 0.088 -5.586 9.966 1.00 78.00 87 HIS A C 1
ATOM 694 O O . HIS A 1 87 ? -1.135 -5.477 9.955 1.00 78.00 87 HIS A O 1
ATOM 700 N N . ALA A 1 88 ? 0.839 -5.226 8.929 1.00 84.69 88 ALA A N 1
ATOM 701 C CA . ALA A 1 88 ? 0.259 -4.755 7.696 1.00 84.69 88 ALA A CA 1
ATOM 702 C C . ALA A 1 88 ? -0.104 -5.914 6.770 1.00 84.69 88 ALA A C 1
ATOM 704 O O . ALA A 1 88 ? 0.620 -6.900 6.638 1.00 84.69 88 ALA A O 1
ATOM 705 N N . THR A 1 89 ? -1.228 -5.760 6.085 1.00 88.88 89 THR A N 1
ATOM 706 C CA . THR A 1 89 ? -1.719 -6.734 5.119 1.00 88.88 89 THR A CA 1
ATOM 707 C C . THR A 1 89 ? -1.105 -6.447 3.756 1.00 88.88 89 THR A C 1
ATOM 709 O O . THR A 1 89 ? -1.366 -5.404 3.157 1.00 88.88 89 THR A O 1
ATOM 712 N N . ALA A 1 90 ? -0.312 -7.381 3.240 1.00 86.75 90 ALA A N 1
ATOM 713 C CA . ALA A 1 90 ? 0.155 -7.339 1.860 1.00 86.75 90 ALA A CA 1
ATOM 714 C C . ALA A 1 90 ? -0.895 -7.950 0.920 1.00 86.75 90 ALA A C 1
ATOM 716 O O . ALA A 1 90 ? -1.391 -9.050 1.162 1.00 86.75 90 ALA A O 1
ATOM 717 N N . ILE A 1 91 ? -1.221 -7.239 -0.157 1.00 88.75 91 ILE A N 1
ATOM 718 C CA . ILE A 1 91 ? -2.159 -7.673 -1.190 1.00 88.75 91 ILE A CA 1
ATOM 719 C C . ILE A 1 91 ? -1.452 -7.646 -2.533 1.00 88.75 91 ILE A C 1
ATOM 721 O O . ILE A 1 91 ? -1.086 -6.580 -3.036 1.00 88.75 91 ILE A O 1
ATOM 725 N N . ASP A 1 92 ? -1.345 -8.817 -3.146 1.00 87.00 92 ASP A N 1
ATOM 726 C CA . ASP A 1 92 ? -0.867 -8.927 -4.514 1.00 87.00 92 ASP A CA 1
ATOM 727 C C . ASP A 1 92 ? -1.892 -8.325 -5.476 1.00 87.00 92 ASP A C 1
ATOM 729 O O . ASP A 1 92 ? -3.081 -8.667 -5.474 1.00 87.00 92 ASP A O 1
ATOM 733 N N . CYS A 1 93 ? -1.414 -7.432 -6.327 1.00 87.06 93 CYS A N 1
ATOM 734 C CA . CYS A 1 93 ? -2.169 -6.741 -7.351 1.00 87.06 93 CYS A CA 1
ATOM 735 C C . CYS A 1 93 ? -1.803 -7.321 -8.708 1.00 87.06 93 CYS A C 1
ATOM 737 O O . CYS A 1 93 ? -0.634 -7.520 -9.019 1.00 87.06 93 CYS A O 1
ATOM 739 N N . THR A 1 94 ? -2.809 -7.552 -9.545 1.00 83.50 94 THR A N 1
ATOM 740 C CA . THR A 1 94 ? -2.582 -7.974 -10.928 1.00 83.50 94 THR A CA 1
ATOM 741 C C . THR A 1 94 ? -2.926 -6.808 -11.854 1.00 83.50 94 THR A C 1
ATOM 743 O O . THR A 1 94 ? -4.036 -6.272 -11.767 1.00 83.50 94 THR A O 1
ATOM 746 N N . PRO A 1 95 ? -2.014 -6.373 -12.741 1.00 79.44 95 PRO A N 1
ATOM 747 C CA . PRO A 1 95 ? -2.292 -5.271 -13.654 1.00 79.44 95 PRO A CA 1
ATOM 748 C C . PRO A 1 95 ? -3.554 -5.512 -14.489 1.00 79.44 95 PRO A C 1
ATOM 750 O O . PRO A 1 95 ? -3.702 -6.553 -15.123 1.00 79.44 95 PRO A O 1
ATOM 753 N N . GLY A 1 96 ? -4.457 -4.530 -14.504 1.00 84.00 96 GLY A N 1
ATOM 754 C CA . GLY A 1 96 ? -5.729 -4.609 -15.230 1.00 84.00 96 GLY A CA 1
ATOM 755 C C . GLY A 1 96 ? -6.849 -5.349 -14.489 1.00 84.00 96 GLY A C 1
ATOM 756 O O . GLY A 1 96 ? -8.005 -5.205 -14.872 1.00 84.00 96 GLY A O 1
ATOM 757 N N . ASP A 1 97 ? -6.548 -6.057 -13.397 1.00 88.00 97 ASP A N 1
ATOM 758 C CA . ASP A 1 97 ? -7.538 -6.755 -12.569 1.00 88.00 97 ASP A CA 1
ATOM 759 C C . ASP A 1 97 ? -7.882 -5.943 -11.312 1.00 88.00 97 ASP A C 1
ATOM 761 O O . ASP A 1 97 ? -7.548 -6.293 -10.173 1.00 88.00 97 ASP A O 1
ATOM 765 N N . VAL A 1 98 ? -8.539 -4.802 -11.532 1.00 90.19 98 VAL A N 1
ATOM 766 C CA . VAL A 1 98 ? -8.999 -3.922 -10.445 1.00 90.19 98 VAL A CA 1
ATOM 767 C C . VAL A 1 98 ? -9.997 -4.657 -9.551 1.00 90.19 98 VAL A C 1
ATOM 769 O O . VAL A 1 98 ? -9.878 -4.614 -8.331 1.00 90.19 98 VAL A O 1
ATOM 772 N N . GLU A 1 99 ? -10.940 -5.377 -10.155 1.00 93.38 99 GLU A N 1
ATOM 773 C CA . GLU A 1 99 ? -12.002 -6.085 -9.439 1.00 93.38 99 GLU A CA 1
ATOM 774 C C . GLU A 1 99 ? -11.457 -7.244 -8.594 1.00 93.38 99 GLU A C 1
ATOM 776 O O . GLU A 1 99 ? -11.865 -7.438 -7.450 1.00 93.38 99 GLU A O 1
ATOM 781 N N . GLY A 1 100 ? -10.510 -8.025 -9.121 1.00 92.06 100 GLY A N 1
ATOM 782 C CA . GLY A 1 100 ? -9.841 -9.071 -8.350 1.00 92.06 100 GLY A CA 1
ATOM 783 C C . GLY A 1 100 ? -9.018 -8.510 -7.198 1.00 92.06 100 GLY A C 1
ATOM 784 O O . GLY A 1 100 ? -9.098 -9.036 -6.089 1.00 92.06 100 GLY A O 1
ATOM 785 N N . THR A 1 101 ? -8.300 -7.407 -7.420 1.00 91.94 101 THR A N 1
ATOM 786 C CA . THR A 1 101 ? -7.565 -6.707 -6.355 1.00 91.94 101 THR A CA 1
ATOM 787 C C . THR A 1 101 ? -8.517 -6.184 -5.274 1.00 91.94 101 THR A C 1
ATOM 789 O O . THR A 1 101 ? -8.265 -6.372 -4.086 1.00 91.94 101 THR A O 1
ATOM 792 N N . PHE A 1 102 ? -9.651 -5.598 -5.667 1.00 92.12 102 PHE A N 1
ATOM 793 C CA . PHE A 1 102 ? -10.668 -5.111 -4.736 1.00 92.12 102 PHE A CA 1
ATOM 794 C C . PHE A 1 102 ? -11.283 -6.244 -3.907 1.00 92.12 102 PHE A C 1
ATOM 796 O O . PHE A 1 102 ? -11.395 -6.124 -2.691 1.00 92.12 102 PHE A O 1
ATOM 803 N N . ARG A 1 103 ? -11.600 -7.388 -4.525 1.00 93.69 103 ARG A N 1
ATOM 804 C CA . ARG A 1 103 ? -12.083 -8.570 -3.793 1.00 93.69 103 ARG A CA 1
ATOM 805 C C . ARG A 1 103 ? -11.064 -9.099 -2.783 1.00 93.69 103 ARG A C 1
ATOM 807 O O . ARG A 1 103 ? -11.461 -9.471 -1.683 1.00 93.69 103 ARG A O 1
ATOM 814 N N . ARG A 1 104 ? -9.768 -9.111 -3.122 1.00 92.94 104 ARG A N 1
ATOM 815 C CA . ARG A 1 104 ? -8.697 -9.477 -2.172 1.00 92.94 104 ARG A CA 1
ATOM 816 C C . ARG A 1 104 ? -8.633 -8.494 -1.002 1.00 92.94 104 ARG A C 1
ATOM 818 O O . ARG A 1 104 ? -8.506 -8.930 0.135 1.00 92.94 104 ARG A O 1
ATOM 825 N N . LEU A 1 105 ? -8.777 -7.196 -1.276 1.00 91.81 105 LEU A N 1
ATOM 826 C CA . LEU A 1 105 ? -8.831 -6.154 -0.249 1.00 91.81 105 LEU A CA 1
ATOM 827 C C . LEU A 1 105 ? -10.007 -6.341 0.702 1.00 91.81 105 LEU A C 1
ATOM 829 O O . LEU A 1 105 ? -9.792 -6.397 1.906 1.00 91.81 105 LEU A O 1
ATOM 833 N N . VAL A 1 106 ? -11.223 -6.477 0.178 1.00 93.19 106 VAL A N 1
ATOM 834 C CA . VAL A 1 106 ? -12.416 -6.706 1.003 1.00 93.19 106 VAL A CA 1
ATOM 835 C C . VAL A 1 106 ? -12.249 -7.971 1.844 1.00 93.19 106 VAL A C 1
ATOM 837 O O . VAL A 1 106 ? -12.406 -7.918 3.058 1.00 93.19 106 VAL A O 1
ATOM 840 N N . GLY A 1 107 ? -11.816 -9.078 1.232 1.00 91.62 107 GLY A N 1
ATOM 841 C CA . GLY A 1 107 ? -11.576 -10.327 1.956 1.00 91.62 107 GLY A CA 1
ATOM 842 C C . GLY A 1 107 ? -10.548 -10.197 3.084 1.00 91.62 107 GLY A C 1
ATOM 843 O O . GLY A 1 107 ? -10.710 -10.823 4.126 1.00 91.62 107 GLY A O 1
ATOM 844 N N . ALA A 1 108 ? -9.518 -9.368 2.909 1.00 88.56 108 ALA A N 1
ATOM 845 C CA . ALA A 1 108 ? -8.526 -9.132 3.951 1.00 88.56 108 ALA A CA 1
ATOM 846 C C . ALA A 1 108 ? -9.022 -8.200 5.070 1.00 88.56 108 ALA A C 1
ATOM 848 O O . ALA A 1 108 ? -8.586 -8.328 6.208 1.00 88.56 108 ALA A O 1
ATOM 849 N N . LEU A 1 109 ? -9.934 -7.272 4.766 1.00 87.94 109 LEU A N 1
ATOM 850 C CA . LEU A 1 109 ? -10.520 -6.370 5.760 1.00 87.94 109 LEU A CA 1
ATOM 851 C C . LEU A 1 109 ? -11.636 -7.035 6.578 1.00 87.94 109 LEU A C 1
ATOM 853 O O . LEU A 1 109 ? -11.818 -6.662 7.740 1.00 87.94 109 LEU A O 1
ATOM 857 N N . ASP A 1 110 ? -12.356 -7.988 5.986 1.00 84.88 110 ASP A N 1
ATOM 858 C CA . ASP A 1 110 ? -13.491 -8.694 6.597 1.00 84.88 110 ASP A CA 1
ATOM 859 C C . ASP A 1 110 ? -13.081 -9.969 7.363 1.00 84.88 110 ASP A C 1
ATOM 861 O O . ASP A 1 110 ? -13.890 -10.527 8.099 1.00 84.88 110 ASP A O 1
ATOM 865 N N . GLY A 1 111 ? -11.849 -10.456 7.176 1.00 62.22 111 GLY A N 1
ATOM 866 C CA . GLY A 1 111 ? -11.367 -11.757 7.661 1.00 62.22 111 GLY A CA 1
ATOM 867 C C . GLY A 1 111 ? -10.748 -11.802 9.067 1.00 62.22 111 GLY A C 1
ATOM 868 O O . GLY A 1 111 ? -9.941 -12.700 9.307 1.00 62.22 111 GLY A O 1
ATOM 869 N N . GLU A 1 112 ? -11.086 -10.872 9.968 1.00 49.09 112 GLU A N 1
ATOM 870 C CA . GLU A 1 112 ? -10.703 -10.926 11.399 1.00 49.09 112 GLU A CA 1
ATOM 871 C C . GLU A 1 112 ? -11.769 -11.606 12.271 1.00 49.09 112 GLU A C 1
ATOM 873 O O . GLU A 1 112 ? -12.949 -11.188 12.213 1.00 49.09 112 GLU A O 1
#